Protein AF-A0A2X1BS86-F1 (afdb_monomer_lite)

pLDDT: mean 83.45, std 20.69, range [30.39, 98.31]

Secondary structure (DSSP, 8-state):
-----------------HHHHHHHHHHHHHHHHHHHHHHHHHHH--EEEEHHHHHGGGSS-SEEEE-TTS-EEEEEEEE-SS-TTS-----HHHHHHHHHTTTTEEEEEEEEEETTTTEEEEEEEES-HHHHS-----------

Sequence (144 aa):
MPNKLRETRNFYATKVDYTENSKRNSELGLKGELLVIKHLQNVLGYDTIHTSLIEGDGAGYDIEATKEDGTSIFIEVKTTKGDINTPFMITANELAFSSVYASNYELYRVYEYDHEFNSGKFFRIKGDLGASLNLKPTVYSAKL

Organism: NCBI:txid2115968

Structure (mmCIF, N/CA/C/O backbone):
data_AF-A0A2X1BS86-F1
#
_entry.id   AF-A0A2X1BS86-F1
#
loop_
_atom_site.group_PDB
_atom_site.id
_atom_site.type_symbol
_atom_site.label_atom_id
_atom_site.label_alt_id
_atom_site.label_comp_id
_atom_site.label_asym_id
_atom_site.label_entity_id
_atom_site.label_seq_id
_atom_site.pdbx_PDB_ins_code
_atom_site.Cartn_x
_atom_site.Cartn_y
_atom_site.Cartn_z
_atom_site.occupancy
_atom_site.B_iso_or_equiv
_atom_site.auth_seq_id
_atom_site.auth_comp_id
_atom_site.auth_asym_id
_atom_site.auth_atom_id
_atom_site.pdbx_PDB_model_num
ATOM 1 N N . MET A 1 1 ? -23.296 -30.199 -35.257 1.00 44.12 1 MET A N 1
ATOM 2 C CA . MET A 1 1 ? -22.607 -30.148 -33.949 1.00 44.12 1 MET A CA 1
ATOM 3 C C . MET A 1 1 ? -21.349 -29.304 -34.115 1.00 44.12 1 MET A C 1
ATOM 5 O O . MET A 1 1 ? -20.487 -29.747 -34.866 1.00 44.12 1 MET A O 1
ATOM 9 N N . PRO A 1 2 ? -21.228 -28.089 -33.551 1.00 40.44 2 PRO A N 1
ATOM 10 C CA . PRO A 1 2 ? -19.999 -27.327 -33.707 1.00 40.44 2 PRO A CA 1
ATOM 11 C C . PRO A 1 2 ? -18.935 -27.801 -32.709 1.00 40.44 2 PRO A C 1
ATOM 13 O O . PRO A 1 2 ? -19.201 -28.084 -31.542 1.00 40.44 2 PRO A O 1
ATOM 16 N N . ASN A 1 3 ? -17.733 -27.923 -33.253 1.00 39.44 3 ASN A N 1
ATOM 17 C CA . ASN A 1 3 ? -16.504 -28.430 -32.669 1.00 39.44 3 ASN A CA 1
ATOM 18 C C . ASN A 1 3 ? -15.972 -27.454 -31.601 1.00 39.44 3 ASN A C 1
ATOM 20 O O . ASN A 1 3 ? -15.721 -26.286 -31.900 1.00 39.44 3 ASN A O 1
ATOM 24 N N . LYS A 1 4 ? -15.815 -27.910 -30.353 1.00 45.47 4 LYS A N 1
ATOM 25 C CA . LYS A 1 4 ? -15.285 -27.099 -29.247 1.00 45.47 4 LYS A CA 1
ATOM 26 C C . LYS A 1 4 ? -13.757 -27.112 -29.347 1.00 45.47 4 LYS A C 1
ATOM 28 O O . LYS A 1 4 ? -13.118 -28.067 -28.908 1.00 45.47 4 LYS A O 1
ATOM 33 N N . LEU A 1 5 ? -13.189 -26.088 -29.986 1.00 42.31 5 LEU A N 1
ATOM 34 C CA . LEU A 1 5 ? -11.743 -25.873 -30.064 1.00 42.31 5 LEU A CA 1
ATOM 35 C C . LEU A 1 5 ? -11.167 -25.894 -28.640 1.00 42.31 5 LEU A C 1
ATOM 37 O O . LEU A 1 5 ? -11.535 -25.080 -27.795 1.00 42.31 5 LEU A O 1
ATOM 41 N N . ARG A 1 6 ? -10.308 -26.876 -28.353 1.00 48.25 6 ARG A N 1
ATOM 42 C CA . ARG A 1 6 ? -9.542 -26.926 -27.108 1.00 48.25 6 ARG A CA 1
ATOM 43 C C . ARG A 1 6 ? -8.457 -25.861 -27.211 1.00 48.25 6 ARG A C 1
ATOM 45 O O . ARG A 1 6 ? -7.517 -26.036 -27.979 1.00 48.25 6 ARG A O 1
ATOM 52 N N . GLU A 1 7 ? -8.593 -24.774 -26.460 1.00 46.72 7 GLU A N 1
ATOM 53 C CA . GLU A 1 7 ? -7.503 -23.816 -26.278 1.00 46.72 7 GLU A CA 1
ATOM 54 C C . GLU A 1 7 ? -6.316 -24.533 -25.625 1.00 46.72 7 GLU A C 1
ATOM 56 O O . GLU A 1 7 ? -6.334 -24.894 -24.446 1.00 46.72 7 GLU A O 1
ATOM 61 N N . THR A 1 8 ? -5.278 -24.786 -26.414 1.00 44.28 8 THR A N 1
ATOM 62 C CA . THR A 1 8 ? -3.987 -25.267 -25.934 1.00 44.28 8 THR A CA 1
ATOM 63 C C . THR A 1 8 ? -3.313 -24.135 -25.169 1.00 44.28 8 THR A C 1
ATOM 65 O O . THR A 1 8 ? -2.779 -23.201 -25.765 1.00 44.28 8 THR A O 1
ATOM 68 N N . ARG A 1 9 ? -3.349 -24.196 -23.833 1.00 45.84 9 ARG A N 1
ATOM 69 C CA . ARG A 1 9 ? -2.529 -23.326 -22.984 1.00 45.84 9 ARG A CA 1
ATOM 70 C C . ARG A 1 9 ? -1.063 -23.700 -23.201 1.00 45.84 9 ARG A C 1
ATOM 72 O O . ARG A 1 9 ? -0.638 -24.778 -22.798 1.00 45.84 9 ARG A O 1
ATOM 79 N N . ASN A 1 10 ? -0.304 -22.826 -23.854 1.00 40.59 10 ASN A N 1
ATOM 80 C CA . ASN A 1 10 ? 1.144 -22.972 -23.954 1.00 40.59 10 ASN A CA 1
ATOM 81 C C . ASN A 1 10 ? 1.770 -22.650 -22.593 1.00 40.59 10 ASN A C 1
ATOM 83 O O . ASN A 1 10 ? 1.704 -21.516 -22.118 1.00 40.59 10 ASN A O 1
ATOM 87 N N . PHE A 1 11 ? 2.363 -23.659 -21.960 1.00 40.75 11 PHE A N 1
ATOM 88 C CA . PHE A 1 11 ? 3.062 -23.528 -20.686 1.00 40.75 11 PHE A CA 1
ATOM 89 C C . PHE A 1 11 ? 4.496 -23.042 -20.941 1.00 40.75 11 PHE A C 1
ATOM 91 O O . PHE A 1 11 ? 5.410 -23.844 -21.110 1.00 40.75 11 PHE A O 1
ATOM 98 N N . TYR A 1 12 ? 4.700 -21.725 -21.003 1.00 36.41 12 TYR A N 1
ATOM 99 C CA . TYR A 1 12 ? 6.046 -21.149 -20.995 1.00 36.41 12 TYR A CA 1
ATOM 100 C C . TYR A 1 12 ? 6.559 -21.089 -19.554 1.00 36.41 12 TYR A C 1
ATOM 102 O O . TYR A 1 12 ? 5.969 -20.425 -18.703 1.00 36.41 12 TYR A O 1
ATOM 110 N N . ALA A 1 13 ? 7.656 -21.792 -19.272 1.00 30.92 13 ALA A N 1
ATOM 111 C CA . ALA A 1 13 ? 8.340 -21.705 -17.990 1.00 30.92 13 ALA A CA 1
ATOM 112 C C . ALA A 1 13 ? 9.134 -20.391 -17.925 1.00 30.92 13 ALA A C 1
ATOM 114 O O . ALA A 1 13 ? 10.269 -20.314 -18.393 1.00 30.92 13 ALA A O 1
ATOM 115 N N . THR A 1 14 ? 8.544 -19.343 -17.352 1.00 37.28 14 THR A N 1
ATOM 116 C CA . THR A 1 14 ? 9.289 -18.131 -16.995 1.00 37.28 14 THR A CA 1
ATOM 117 C C . THR A 1 14 ? 10.011 -18.399 -15.679 1.00 37.28 14 THR A C 1
ATOM 119 O O . THR A 1 14 ? 9.397 -18.403 -14.614 1.00 37.28 14 THR A O 1
ATOM 122 N N . LYS A 1 15 ? 11.320 -18.657 -15.743 1.00 32.78 15 LYS A N 1
ATOM 123 C CA . LYS A 1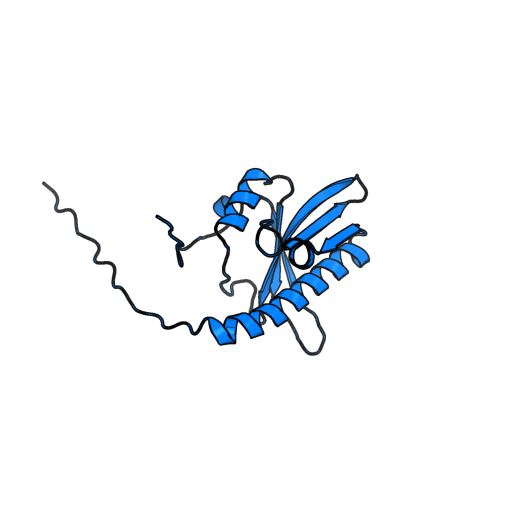 15 ? 12.169 -18.770 -14.553 1.00 32.78 15 LYS A CA 1
ATOM 124 C C . LYS A 1 15 ? 12.383 -17.367 -13.975 1.00 32.78 15 LYS A C 1
ATOM 126 O O . LYS A 1 15 ? 13.335 -16.682 -14.327 1.00 32.78 15 LYS A O 1
ATOM 131 N N . VAL A 1 16 ? 11.449 -16.912 -13.145 1.00 42.84 16 VAL A N 1
ATOM 132 C CA . VAL A 1 16 ? 11.630 -15.712 -12.321 1.00 42.84 16 VAL A CA 1
ATOM 133 C C . VAL A 1 16 ? 12.429 -16.146 -11.093 1.00 42.84 16 VAL A C 1
ATOM 135 O O . VAL A 1 16 ? 11.948 -16.957 -10.308 1.00 42.84 16 VAL A O 1
ATOM 138 N N . ASP A 1 17 ? 13.665 -15.668 -10.943 1.00 38.22 17 ASP A N 1
ATOM 139 C CA . ASP A 1 17 ? 14.467 -15.913 -9.736 1.00 38.22 17 ASP A CA 1
ATOM 140 C C . ASP A 1 17 ? 13.872 -15.110 -8.566 1.00 38.22 17 ASP A C 1
ATOM 142 O O . ASP A 1 17 ? 14.151 -13.927 -8.374 1.00 38.22 17 ASP A O 1
ATOM 146 N N . TYR A 1 18 ? 12.971 -15.745 -7.812 1.00 44.25 18 TYR A N 1
ATOM 147 C CA . TYR A 1 18 ? 12.212 -15.127 -6.720 1.00 44.25 18 TYR A CA 1
ATOM 148 C C . TYR A 1 18 ? 13.077 -14.743 -5.507 1.00 44.25 18 TYR A C 1
ATOM 150 O O . TYR A 1 18 ? 12.673 -13.881 -4.736 1.00 44.25 18 TYR A O 1
ATOM 158 N N . THR A 1 19 ? 14.253 -15.343 -5.309 1.00 36.19 19 THR A N 1
ATOM 159 C CA . THR A 1 19 ? 15.001 -15.268 -4.038 1.00 36.19 19 THR A CA 1
ATOM 160 C C . THR A 1 19 ? 15.830 -13.991 -3.864 1.00 36.19 19 THR A C 1
ATOM 162 O O . THR A 1 19 ? 15.744 -13.354 -2.814 1.00 36.19 19 THR A O 1
ATOM 165 N N . GLU A 1 20 ? 16.597 -13.562 -4.872 1.00 30.39 20 GLU A N 1
ATOM 166 C CA . GLU A 1 20 ? 17.313 -12.272 -4.824 1.00 30.39 20 GLU A CA 1
ATOM 167 C C . GLU A 1 20 ? 16.377 -11.085 -5.084 1.00 30.39 20 GLU A C 1
ATOM 169 O O . GLU A 1 20 ? 16.507 -10.036 -4.442 1.00 30.39 20 GLU A O 1
ATOM 174 N N . ASN A 1 21 ? 15.377 -11.275 -5.955 1.00 45.06 21 ASN A N 1
ATOM 175 C CA . ASN A 1 21 ? 14.317 -10.293 -6.159 1.00 45.06 21 ASN A CA 1
ATOM 176 C C . ASN A 1 21 ? 13.495 -10.087 -4.887 1.00 45.06 21 ASN A C 1
ATOM 178 O O . ASN A 1 21 ? 13.175 -8.950 -4.586 1.00 45.06 21 ASN A O 1
ATOM 182 N N . SER A 1 22 ? 13.206 -11.124 -4.097 1.00 50.53 22 SER A N 1
ATOM 183 C CA . SER A 1 22 ? 12.462 -10.979 -2.838 1.00 50.53 22 SER A CA 1
ATOM 184 C C . SER A 1 22 ? 13.166 -10.043 -1.848 1.00 50.53 22 SER A C 1
ATOM 186 O O . SER A 1 22 ? 12.513 -9.149 -1.323 1.00 50.53 22 SER A O 1
ATOM 188 N N . LYS A 1 23 ? 14.491 -10.157 -1.660 1.00 45.62 23 LYS A N 1
ATOM 189 C CA . LYS A 1 23 ? 15.244 -9.292 -0.727 1.00 45.62 23 LYS A CA 1
ATOM 190 C C . LYS A 1 23 ? 15.395 -7.843 -1.204 1.00 45.62 23 LYS A C 1
ATOM 192 O O . LYS A 1 23 ? 15.331 -6.913 -0.406 1.00 45.62 23 LYS A O 1
ATOM 197 N N . ARG A 1 24 ? 15.621 -7.616 -2.504 1.00 47.22 24 ARG A N 1
ATOM 198 C CA . ARG A 1 24 ? 15.662 -6.244 -3.053 1.00 47.22 24 ARG A CA 1
ATOM 199 C C . ARG A 1 24 ? 14.268 -5.619 -3.117 1.00 47.22 24 ARG A C 1
ATOM 201 O O . ARG A 1 24 ? 14.127 -4.424 -2.869 1.00 47.22 24 ARG A O 1
ATOM 208 N N . ASN A 1 25 ? 13.248 -6.426 -3.401 1.00 60.22 25 ASN A N 1
ATOM 209 C CA . ASN A 1 25 ? 11.856 -5.994 -3.372 1.00 60.22 25 ASN A CA 1
ATOM 210 C C . ASN A 1 25 ? 11.385 -5.718 -1.942 1.00 60.22 25 ASN A C 1
ATOM 212 O O . ASN A 1 25 ? 10.582 -4.810 -1.774 1.00 60.22 25 ASN A O 1
ATOM 216 N N . SER A 1 26 ? 11.919 -6.400 -0.921 1.00 74.88 26 SER A N 1
ATOM 217 C CA . SER A 1 26 ? 11.582 -6.098 0.474 1.00 74.88 26 SER A CA 1
ATOM 218 C C . SER A 1 26 ? 12.156 -4.758 0.940 1.00 74.88 26 SER A C 1
ATOM 220 O O . SER A 1 26 ? 11.465 -4.020 1.629 1.00 74.88 26 SER A O 1
ATOM 222 N N . GLU A 1 27 ? 13.380 -4.381 0.540 1.00 89.00 27 GLU A N 1
ATOM 223 C CA . GLU A 1 27 ? 13.924 -3.055 0.893 1.00 89.00 27 GLU A CA 1
ATOM 224 C C . GLU A 1 27 ? 13.163 -1.918 0.191 1.00 89.00 27 GLU A C 1
ATOM 226 O O . GLU A 1 27 ? 12.845 -0.902 0.810 1.00 89.00 27 GLU A O 1
ATOM 231 N N . LEU A 1 28 ? 12.859 -2.080 -1.103 1.00 91.81 28 LEU A N 1
ATOM 232 C CA . LEU A 1 28 ? 12.064 -1.105 -1.854 1.00 91.81 28 LEU A CA 1
ATOM 233 C C . LEU A 1 28 ? 10.629 -1.006 -1.314 1.00 91.81 28 LEU A C 1
ATOM 235 O O . LEU A 1 28 ? 10.102 0.101 -1.209 1.00 91.81 28 LEU A O 1
ATOM 239 N N . GLY A 1 29 ? 10.017 -2.143 -0.969 1.00 92.00 29 GLY A N 1
ATOM 240 C CA . GLY A 1 29 ? 8.702 -2.220 -0.330 1.00 92.00 29 GLY A CA 1
ATOM 241 C C . GLY A 1 29 ? 8.677 -1.421 0.966 1.00 92.00 29 GLY A C 1
ATOM 242 O O . GLY A 1 29 ? 7.973 -0.415 1.035 1.00 92.00 29 GLY A O 1
ATOM 243 N N . LEU A 1 30 ? 9.587 -1.745 1.891 1.00 92.19 30 LEU A N 1
ATOM 244 C CA . LEU A 1 30 ? 9.712 -1.069 3.181 1.00 92.19 30 LEU A CA 1
ATOM 245 C C . LEU A 1 30 ? 9.914 0.445 3.035 1.00 92.19 30 LEU A C 1
ATOM 247 O O . LEU A 1 30 ? 9.306 1.241 3.748 1.00 92.19 30 LEU A O 1
ATOM 251 N N . LYS A 1 31 ? 10.762 0.876 2.096 1.00 95.25 31 LYS A N 1
ATOM 252 C CA . LYS A 1 31 ? 10.964 2.305 1.816 1.00 95.25 31 LYS A CA 1
ATOM 253 C C . LYS A 1 31 ? 9.692 2.987 1.322 1.00 95.25 31 LYS A C 1
ATOM 255 O O . LYS A 1 31 ? 9.418 4.122 1.707 1.00 95.25 31 LYS A O 1
ATOM 260 N N . GLY A 1 32 ? 8.917 2.298 0.493 1.00 96.50 32 GLY A N 1
ATOM 261 C CA . GLY A 1 32 ? 7.604 2.755 0.063 1.00 96.50 32 GLY A CA 1
ATOM 262 C C . GLY A 1 32 ? 6.608 2.866 1.211 1.00 96.50 32 GLY A C 1
ATOM 263 O O . GLY A 1 32 ? 5.957 3.899 1.336 1.00 96.50 32 GLY A O 1
ATOM 264 N N . GLU A 1 33 ? 6.531 1.851 2.074 1.00 95.62 33 GLU A N 1
ATOM 265 C CA . GLU A 1 33 ? 5.675 1.846 3.269 1.00 95.62 33 GLU A CA 1
ATOM 266 C C . GLU A 1 33 ? 5.999 3.039 4.177 1.00 95.62 33 GLU A C 1
ATOM 268 O O . GLU A 1 33 ? 5.118 3.830 4.510 1.00 95.62 33 GLU A O 1
ATOM 273 N N . LEU A 1 34 ? 7.282 3.259 4.480 1.00 96.31 34 LEU A N 1
ATOM 274 C CA . LEU A 1 34 ? 7.737 4.407 5.271 1.00 96.31 34 LEU A CA 1
ATOM 275 C C . LEU A 1 34 ? 7.410 5.752 4.608 1.00 96.31 34 LEU A C 1
ATOM 277 O O . LEU A 1 34 ? 7.071 6.720 5.294 1.00 96.31 34 LEU A O 1
ATOM 281 N N . LEU A 1 35 ? 7.498 5.834 3.277 1.00 97.62 35 LEU A N 1
ATOM 282 C CA . LEU A 1 35 ? 7.142 7.043 2.536 1.00 97.62 35 LEU A CA 1
ATOM 283 C C . LEU A 1 35 ? 5.633 7.326 2.623 1.00 97.62 35 LEU A C 1
ATOM 285 O O . LEU A 1 35 ? 5.239 8.480 2.810 1.00 97.62 35 LEU A O 1
ATOM 289 N N . VAL A 1 36 ? 4.796 6.287 2.541 1.00 98.00 36 VAL A N 1
ATOM 290 C CA . VAL A 1 36 ? 3.343 6.389 2.738 1.00 98.00 36 VAL A CA 1
ATOM 291 C C . VAL A 1 36 ? 3.024 6.806 4.172 1.00 98.00 36 VAL A C 1
ATOM 293 O O . VAL A 1 36 ? 2.286 7.770 4.348 1.00 98.00 36 VAL A O 1
ATOM 296 N N . ILE A 1 37 ? 3.626 6.180 5.187 1.00 97.31 37 ILE A N 1
ATOM 297 C CA . ILE A 1 37 ? 3.453 6.557 6.603 1.00 97.31 37 ILE A CA 1
ATOM 298 C C . ILE A 1 37 ? 3.773 8.037 6.813 1.00 97.31 37 ILE A C 1
ATOM 300 O O . ILE A 1 37 ? 2.958 8.780 7.357 1.00 97.31 37 ILE A O 1
ATOM 304 N N . LYS A 1 38 ? 4.925 8.500 6.311 1.00 97.31 38 LYS A N 1
ATOM 305 C CA . LYS A 1 38 ? 5.330 9.906 6.423 1.00 97.31 38 LYS A CA 1
ATOM 306 C C . LYS A 1 38 ? 4.311 10.847 5.776 1.00 97.31 38 LYS A C 1
ATOM 308 O O . LYS A 1 38 ? 4.064 11.930 6.303 1.00 97.31 38 LYS A O 1
ATOM 313 N N . HIS A 1 39 ? 3.737 10.455 4.638 1.00 97.12 39 HIS A N 1
ATOM 314 C CA . HIS A 1 39 ? 2.674 11.210 3.973 1.00 97.12 39 HIS A CA 1
ATOM 315 C C . HIS A 1 39 ? 1.389 11.241 4.813 1.00 97.12 39 HIS A C 1
ATOM 317 O O . HIS A 1 39 ? 0.823 12.312 5.019 1.00 97.12 39 HIS A O 1
ATOM 323 N N . LEU A 1 40 ? 0.943 10.094 5.333 1.00 97.50 40 LEU A N 1
ATOM 324 C CA . LEU A 1 40 ? -0.254 9.989 6.175 1.00 97.50 40 LEU A CA 1
ATOM 325 C C . LEU A 1 40 ? -0.131 10.853 7.438 1.00 97.50 40 LEU A C 1
A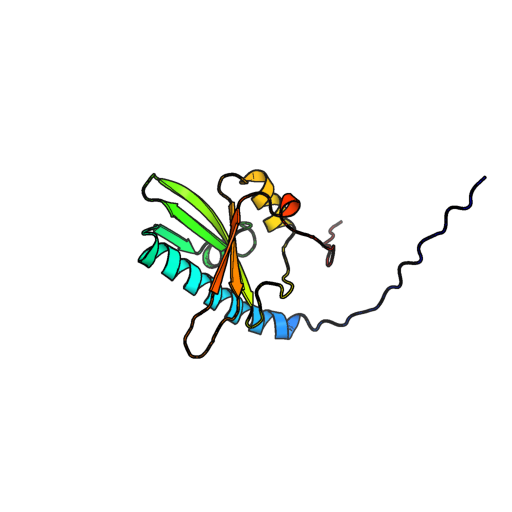TOM 327 O O . LEU A 1 40 ? -1.023 11.649 7.716 1.00 97.50 40 LEU A O 1
ATOM 331 N N . GLN A 1 41 ? 0.998 10.771 8.139 1.00 97.12 41 GLN A N 1
ATOM 332 C CA . GLN A 1 41 ? 1.233 11.516 9.377 1.00 97.12 41 GLN A CA 1
ATOM 333 C C . GLN A 1 41 ? 1.415 13.017 9.127 1.00 97.12 41 GLN A C 1
ATOM 335 O O . GLN A 1 41 ? 0.722 13.839 9.715 1.00 97.12 41 GLN A O 1
ATOM 340 N N . ASN A 1 42 ? 2.327 13.400 8.227 1.00 96.62 42 ASN A N 1
ATOM 341 C CA . ASN A 1 42 ? 2.738 14.805 8.114 1.00 96.62 42 ASN A CA 1
ATOM 342 C C . ASN A 1 42 ? 1.840 15.642 7.202 1.00 96.62 42 ASN A C 1
ATOM 344 O O . ASN A 1 42 ? 1.822 16.863 7.332 1.00 96.62 42 ASN A O 1
ATOM 348 N N . VAL A 1 43 ? 1.161 15.014 6.236 1.00 94.81 43 VAL A N 1
ATOM 349 C CA . VAL A 1 43 ? 0.315 15.726 5.265 1.00 94.81 43 VAL A CA 1
ATOM 350 C C . VAL A 1 43 ? -1.161 15.559 5.595 1.00 94.81 43 VAL A C 1
ATOM 352 O O . VAL A 1 43 ? -1.916 16.514 5.437 1.00 94.81 43 VAL A O 1
ATOM 355 N N . LEU A 1 44 ? -1.585 14.363 6.021 1.00 95.31 44 LEU A N 1
ATOM 356 C CA . LEU A 1 44 ? -2.993 14.099 6.337 1.00 95.31 44 LEU A CA 1
ATOM 357 C C . LEU A 1 44 ? -3.315 14.171 7.834 1.00 95.31 44 LEU A C 1
ATOM 359 O O . LEU A 1 44 ? -4.494 14.224 8.165 1.00 95.31 44 LEU A O 1
ATOM 363 N N . GLY A 1 45 ? -2.309 14.185 8.714 1.00 96.44 45 GLY A N 1
ATOM 364 C CA . GLY A 1 45 ? -2.517 14.234 10.163 1.00 96.44 45 GLY A CA 1
ATOM 365 C C . GLY A 1 45 ? -3.055 12.930 10.756 1.00 96.44 45 GLY A C 1
ATOM 366 O O . GLY A 1 45 ? -3.711 12.966 11.789 1.00 96.44 45 GLY A O 1
ATOM 367 N N . TYR A 1 46 ? -2.849 11.790 10.091 1.00 97.19 46 TYR A N 1
ATOM 368 C CA . TYR A 1 46 ? -3.367 10.503 10.564 1.00 97.19 46 TYR A CA 1
ATOM 369 C C . TYR A 1 46 ? -2.374 9.832 11.508 1.00 97.19 46 TYR A C 1
ATOM 371 O O . TYR A 1 46 ? -1.169 9.823 11.242 1.00 97.19 46 TYR A O 1
ATOM 379 N N . ASP A 1 47 ? -2.892 9.191 12.552 1.00 96.31 47 ASP A N 1
ATOM 380 C CA . ASP A 1 47 ? -2.113 8.248 13.350 1.00 96.31 47 ASP A CA 1
ATOM 381 C C . ASP A 1 47 ? -1.937 6.950 12.559 1.00 96.31 47 ASP A C 1
ATOM 383 O O . ASP A 1 47 ? -2.834 6.547 11.821 1.00 96.31 47 ASP A O 1
ATOM 387 N N . THR A 1 48 ? -0.785 6.287 12.672 1.00 96.06 48 THR A N 1
ATOM 388 C CA . THR A 1 48 ? -0.492 5.090 11.865 1.00 96.06 48 THR A CA 1
ATOM 389 C C . THR A 1 48 ? 0.192 3.997 12.672 1.00 96.06 48 THR A C 1
ATOM 391 O O . THR A 1 48 ? 1.105 4.283 13.450 1.00 96.06 48 THR A O 1
ATOM 394 N N . ILE A 1 49 ? -0.148 2.745 12.383 1.00 93.00 49 ILE A N 1
ATOM 395 C CA . ILE A 1 49 ? 0.516 1.541 12.877 1.00 93.00 49 ILE A CA 1
ATOM 396 C C . ILE A 1 49 ? 1.102 0.796 11.677 1.00 93.00 49 ILE A C 1
ATOM 398 O O . ILE A 1 49 ? 0.413 0.531 10.695 1.00 93.00 49 ILE A O 1
ATOM 402 N N . HIS A 1 50 ? 2.390 0.459 11.755 1.00 90.56 50 HIS A N 1
ATOM 403 C CA . HIS A 1 50 ? 3.078 -0.307 10.717 1.00 90.56 50 HIS A CA 1
ATOM 404 C C . HIS A 1 50 ? 2.860 -1.808 10.945 1.00 90.56 50 HIS A C 1
ATOM 406 O O . HIS A 1 50 ? 3.684 -2.488 11.556 1.00 90.56 50 HIS A O 1
ATOM 412 N N . THR A 1 51 ? 1.708 -2.306 10.504 1.00 82.56 51 THR A N 1
ATOM 413 C CA . THR A 1 51 ? 1.209 -3.658 10.787 1.00 82.56 51 THR A CA 1
ATOM 414 C C . THR A 1 51 ? 2.096 -4.762 10.220 1.00 82.56 51 THR A C 1
ATOM 416 O O . THR A 1 51 ? 2.337 -5.745 10.925 1.00 82.56 51 THR A O 1
ATOM 419 N N . SER A 1 52 ? 2.666 -4.591 9.021 1.00 72.31 52 SER A N 1
ATOM 420 C CA . SER A 1 52 ? 3.564 -5.593 8.413 1.00 72.31 52 SER A CA 1
ATOM 421 C C . SER A 1 52 ? 4.783 -5.920 9.292 1.00 72.31 52 SER A C 1
ATOM 423 O O . SER A 1 52 ? 5.257 -7.056 9.302 1.00 72.31 52 SER A O 1
ATOM 425 N N . LEU A 1 53 ? 5.257 -4.971 10.109 1.00 65.56 53 LEU A N 1
ATOM 426 C CA . LEU A 1 53 ? 6.364 -5.190 11.049 1.00 65.56 53 LEU A CA 1
ATOM 427 C C . LEU A 1 53 ? 5.952 -5.895 12.351 1.00 65.56 53 LEU A C 1
ATOM 429 O O . LEU A 1 53 ? 6.817 -6.429 13.046 1.00 65.56 53 LEU A O 1
ATOM 433 N N . ILE A 1 54 ? 4.666 -5.870 12.704 1.00 57.38 54 ILE A N 1
ATOM 434 C CA . ILE A 1 54 ? 4.147 -6.374 13.985 1.00 57.38 54 ILE A CA 1
ATOM 435 C C . ILE A 1 54 ? 3.536 -7.766 13.810 1.00 57.38 54 ILE A C 1
ATOM 437 O O . ILE A 1 54 ? 3.835 -8.673 14.585 1.00 57.38 54 ILE A O 1
ATOM 441 N N . GLU A 1 55 ? 2.698 -7.935 12.789 1.00 61.50 55 GLU A N 1
ATOM 442 C CA . GLU A 1 55 ? 1.911 -9.152 12.558 1.00 61.50 55 GLU A CA 1
ATOM 443 C C . GLU A 1 55 ? 2.428 -9.984 11.371 1.00 61.50 55 GLU A C 1
ATOM 445 O O . GLU A 1 55 ? 2.041 -11.144 11.204 1.00 61.50 55 GLU A O 1
ATOM 450 N N . GLY A 1 56 ? 3.342 -9.421 10.569 1.00 60.56 56 GLY A N 1
ATOM 451 C CA . GLY A 1 56 ? 3.818 -10.011 9.318 1.00 60.56 56 GLY A CA 1
ATOM 452 C C . GLY A 1 56 ? 2.759 -9.991 8.209 1.00 60.56 56 GLY A C 1
ATOM 453 O O . GLY A 1 56 ? 1.706 -9.370 8.334 1.00 60.56 56 GLY A O 1
ATOM 454 N N . ASP A 1 57 ? 3.005 -10.740 7.131 1.00 61.34 57 ASP A N 1
ATOM 455 C CA . ASP A 1 57 ? 2.157 -10.784 5.921 1.00 61.34 57 ASP A CA 1
ATOM 456 C C . ASP A 1 57 ? 0.735 -11.369 6.151 1.00 61.34 57 ASP A C 1
ATOM 458 O O . ASP A 1 57 ? -0.072 -11.501 5.225 1.00 61.34 57 ASP A O 1
ATOM 462 N N . GLY A 1 58 ? 0.418 -11.782 7.384 1.00 67.75 58 GLY A N 1
ATOM 463 C CA . GLY A 1 58 ? -0.841 -12.436 7.748 1.00 67.75 58 GLY A CA 1
ATOM 464 C C . GLY A 1 58 ? -2.037 -11.491 7.884 1.00 67.75 58 GLY A C 1
ATOM 465 O O . GLY A 1 58 ? -3.171 -11.951 7.746 1.00 67.75 58 GLY A O 1
ATOM 466 N N . ALA A 1 59 ? -1.808 -10.193 8.103 1.00 80.06 59 ALA A N 1
ATOM 467 C CA . ALA A 1 59 ? -2.878 -9.219 8.340 1.00 80.06 59 ALA A CA 1
ATOM 468 C C . ALA A 1 59 ? -3.693 -8.883 7.076 1.00 80.06 59 ALA A C 1
ATOM 470 O O . ALA A 1 59 ? -4.886 -8.607 7.163 1.00 80.06 59 ALA A O 1
ATOM 471 N N . GLY A 1 60 ? -3.074 -8.959 5.891 1.00 88.19 60 GLY A N 1
ATOM 472 C CA . GLY A 1 60 ? -3.711 -8.619 4.608 1.00 88.19 60 GLY A CA 1
ATOM 473 C C . GLY A 1 60 ? -3.618 -7.136 4.223 1.00 88.19 60 GLY A C 1
ATOM 474 O O . GLY A 1 60 ? -4.300 -6.714 3.285 1.00 88.19 60 GLY A O 1
ATOM 475 N N . TYR A 1 61 ? -2.808 -6.365 4.950 1.00 93.00 61 TYR A N 1
ATOM 476 C CA . TYR A 1 61 ? -2.448 -4.971 4.687 1.00 93.00 61 TYR A CA 1
ATOM 477 C C . TYR A 1 61 ? -1.123 -4.624 5.396 1.00 93.00 61 TYR A C 1
ATOM 479 O O . TYR A 1 61 ? -0.739 -5.297 6.356 1.00 93.00 61 TYR A O 1
ATOM 487 N N . ASP A 1 62 ? -0.459 -3.547 4.971 1.00 93.56 62 ASP A N 1
ATOM 488 C CA . ASP A 1 62 ? 0.834 -3.114 5.518 1.00 93.56 62 ASP A CA 1
ATOM 489 C C . ASP A 1 62 ? 0.700 -2.096 6.657 1.00 93.56 62 ASP A C 1
ATOM 491 O O . ASP A 1 62 ? 1.473 -2.118 7.619 1.00 93.56 62 ASP A O 1
ATOM 495 N N . ILE A 1 63 ? -0.257 -1.170 6.538 1.00 95.62 63 ILE A N 1
ATOM 496 C CA . ILE A 1 63 ? -0.413 -0.016 7.433 1.00 95.62 63 ILE A CA 1
ATOM 497 C C . ILE A 1 63 ? -1.875 0.112 7.861 1.00 95.62 63 ILE A C 1
ATOM 499 O O . ILE A 1 63 ? -2.765 0.206 7.018 1.00 95.62 63 ILE A O 1
ATOM 503 N N . GLU A 1 64 ? -2.129 0.197 9.162 1.00 96.50 64 GLU A N 1
ATOM 504 C CA . GLU A 1 64 ? -3.384 0.754 9.672 1.00 96.50 64 GLU A CA 1
ATOM 505 C C . GLU A 1 64 ? -3.198 2.252 9.905 1.00 96.50 64 GLU A C 1
ATOM 507 O O . GLU A 1 64 ? -2.191 2.672 10.476 1.00 96.50 64 GLU A O 1
ATOM 512 N N . ALA A 1 65 ? -4.151 3.070 9.470 1.00 97.62 65 ALA A N 1
ATOM 513 C CA . ALA A 1 65 ? -4.154 4.494 9.766 1.00 97.62 65 ALA A CA 1
ATOM 514 C C . ALA A 1 65 ? -5.500 4.942 10.325 1.00 97.62 65 ALA A C 1
ATOM 516 O O . ALA A 1 65 ? -6.547 4.543 9.823 1.00 97.62 65 ALA A O 1
ATOM 517 N N . THR A 1 66 ? -5.474 5.818 11.318 1.00 97.81 66 THR A N 1
ATOM 518 C CA . THR A 1 66 ? -6.664 6.362 11.967 1.00 97.81 66 THR A CA 1
ATOM 519 C C . THR A 1 66 ? -6.794 7.831 11.606 1.00 97.81 66 THR A C 1
ATOM 521 O O . THR A 1 66 ? -5.884 8.630 11.829 1.00 97.81 66 THR A O 1
ATOM 524 N N . LYS A 1 67 ? -7.933 8.187 11.014 1.00 96.19 67 LYS A N 1
ATOM 525 C CA . LYS A 1 67 ? -8.270 9.576 10.686 1.00 96.19 67 LYS A CA 1
ATOM 526 C C . LYS A 1 67 ? -8.609 10.366 11.949 1.00 96.19 67 LYS A C 1
ATOM 528 O O . LYS A 1 67 ? -8.957 9.788 12.973 1.00 96.19 67 LYS A O 1
ATOM 533 N N . GLU A 1 68 ? -8.628 11.693 11.838 1.00 94.06 68 GLU A N 1
ATOM 534 C CA . GLU A 1 68 ? -9.035 12.588 12.935 1.00 94.06 68 GLU A CA 1
ATOM 535 C C . GLU A 1 68 ? -10.451 12.294 13.473 1.00 94.06 68 GLU A C 1
ATOM 537 O O . GLU A 1 68 ? -10.723 12.513 14.650 1.00 94.06 68 GLU A O 1
ATOM 542 N N . ASP A 1 69 ? -11.351 11.767 12.633 1.00 94.94 69 ASP A N 1
ATOM 543 C CA . ASP A 1 69 ? -12.712 11.371 13.027 1.00 94.94 69 ASP A CA 1
ATOM 544 C C . ASP A 1 69 ? -12.792 9.995 13.721 1.00 94.94 69 ASP A C 1
ATOM 546 O O . ASP A 1 69 ? -13.881 9.544 14.078 1.00 94.94 69 ASP A O 1
ATOM 550 N N . GLY A 1 70 ? -11.652 9.327 13.919 1.00 95.50 70 GLY A N 1
ATOM 551 C CA . GLY A 1 70 ? -11.546 7.999 14.521 1.00 95.50 70 GLY A CA 1
ATOM 552 C C . GLY A 1 70 ? -11.740 6.836 13.544 1.00 95.50 70 GLY A C 1
ATOM 553 O O . GLY A 1 70 ? -11.679 5.682 13.961 1.00 95.50 70 GLY A O 1
ATOM 554 N N . THR A 1 71 ? -11.965 7.094 12.253 1.00 96.25 71 THR A N 1
ATOM 555 C CA . THR A 1 71 ? -12.111 6.029 11.253 1.00 96.25 71 THR A CA 1
ATOM 556 C C . THR A 1 71 ? -10.765 5.372 10.953 1.00 96.25 71 THR A C 1
ATOM 558 O O . THR A 1 71 ? -9.866 6.034 10.426 1.00 96.25 71 THR A O 1
ATOM 561 N N . SER A 1 72 ? -10.654 4.062 11.187 1.00 96.25 72 SER A N 1
ATOM 562 C CA . SER A 1 72 ? -9.524 3.254 10.708 1.00 96.25 72 SER A CA 1
ATOM 563 C C . SER A 1 72 ? -9.624 2.981 9.206 1.00 96.25 72 SER A C 1
ATOM 565 O O . SER A 1 72 ? -10.688 2.626 8.689 1.00 96.25 72 SER A O 1
ATOM 567 N N . ILE A 1 73 ? -8.494 3.098 8.515 1.00 97.38 73 ILE A N 1
ATOM 568 C CA . ILE A 1 73 ? -8.274 2.639 7.145 1.00 97.38 73 ILE A CA 1
ATOM 569 C C . ILE A 1 73 ? -7.112 1.646 7.109 1.00 97.38 73 ILE A C 1
ATOM 571 O O . ILE A 1 73 ? -6.119 1.808 7.815 1.00 97.38 73 ILE A O 1
ATOM 575 N N . PHE A 1 74 ? -7.245 0.629 6.266 1.00 97.25 74 PHE A N 1
ATOM 576 C CA . PHE A 1 74 ? -6.271 -0.441 6.077 1.00 97.25 74 PHE A CA 1
ATOM 577 C C . PHE A 1 74 ? -5.601 -0.252 4.725 1.00 97.25 74 PHE A C 1
ATOM 579 O O . PHE A 1 74 ? -6.284 -0.142 3.706 1.00 97.25 74 PHE A O 1
ATOM 586 N N . ILE A 1 75 ? -4.277 -0.156 4.717 1.00 97.75 75 ILE A N 1
ATOM 587 C CA . ILE A 1 75 ? -3.520 0.276 3.550 1.00 97.75 75 ILE A CA 1
ATOM 588 C C . ILE A 1 75 ? -2.526 -0.796 3.132 1.00 97.75 75 ILE A C 1
ATOM 590 O O . ILE A 1 75 ? -1.653 -1.180 3.904 1.00 97.75 75 ILE A O 1
ATOM 594 N N . GLU A 1 76 ? -2.626 -1.200 1.872 1.00 97.00 76 GLU A N 1
ATOM 595 C CA . GLU A 1 76 ? -1.644 -2.034 1.181 1.00 97.00 76 GLU A CA 1
ATOM 596 C C . GLU A 1 76 ? -0.743 -1.164 0.301 1.00 97.00 76 GLU A C 1
ATOM 598 O O . GLU A 1 76 ? -1.239 -0.342 -0.475 1.00 97.00 76 GLU A O 1
ATOM 603 N N . VAL A 1 77 ? 0.576 -1.339 0.368 1.00 96.31 77 VAL A N 1
ATOM 604 C CA . VAL A 1 77 ? 1.550 -0.507 -0.344 1.00 96.31 77 VAL A CA 1
ATOM 605 C C . VAL A 1 77 ? 2.284 -1.315 -1.405 1.00 96.31 77 VAL A C 1
ATOM 607 O O . VAL A 1 77 ? 2.955 -2.306 -1.143 1.00 96.31 77 VAL A O 1
ATOM 610 N N . LYS A 1 78 ? 2.235 -0.847 -2.655 1.00 95.88 78 LYS A N 1
ATOM 611 C CA . LYS A 1 78 ? 2.968 -1.472 -3.766 1.00 95.88 78 LYS A CA 1
ATOM 612 C C . LYS A 1 78 ? 3.904 -0.462 -4.405 1.00 95.88 78 LYS A C 1
ATOM 614 O O . LYS A 1 78 ? 3.450 0.493 -5.036 1.00 95.88 78 LYS A O 1
ATOM 619 N N . THR A 1 79 ? 5.205 -0.721 -4.317 1.00 96.62 79 THR A N 1
ATOM 620 C CA . THR A 1 79 ? 6.250 0.220 -4.752 1.00 96.62 79 THR A CA 1
ATOM 621 C C . THR A 1 79 ? 6.964 -0.231 -6.021 1.00 96.62 79 THR A C 1
ATOM 623 O O . THR A 1 79 ? 7.266 -1.410 -6.200 1.00 96.62 79 THR A O 1
ATOM 626 N N . THR A 1 80 ? 7.264 0.714 -6.912 1.00 95.81 80 THR A N 1
ATOM 627 C CA . THR A 1 80 ? 8.089 0.498 -8.105 1.00 95.81 80 THR A CA 1
ATOM 628 C C . THR A 1 80 ? 8.966 1.715 -8.411 1.00 95.81 80 THR A C 1
ATOM 630 O O . THR A 1 80 ? 8.591 2.853 -8.137 1.00 95.81 80 THR A O 1
ATOM 633 N N . LYS A 1 81 ? 10.120 1.481 -9.047 1.00 96.62 81 LYS A N 1
ATOM 634 C CA . LYS A 1 81 ? 10.929 2.546 -9.675 1.00 96.62 81 LYS A CA 1
ATOM 635 C C . LYS A 1 81 ? 10.406 2.942 -11.060 1.00 96.62 81 LYS A C 1
ATOM 637 O O . LYS A 1 81 ? 10.769 3.991 -11.574 1.00 96.62 81 LYS A O 1
ATOM 642 N N . GLY A 1 82 ? 9.607 2.073 -11.682 1.00 95.75 82 GLY A N 1
ATOM 643 C CA . GLY A 1 82 ? 8.994 2.316 -12.986 1.00 95.75 82 GLY A CA 1
ATOM 644 C C . GLY A 1 82 ? 7.753 3.201 -12.894 1.00 95.75 82 GLY A C 1
ATOM 645 O O . GLY A 1 82 ? 7.443 3.760 -11.845 1.00 95.75 82 GLY A O 1
ATOM 646 N N . ASP A 1 83 ? 7.013 3.297 -13.991 1.00 97.38 83 ASP A N 1
ATOM 647 C CA . ASP A 1 83 ? 5.764 4.056 -14.032 1.00 97.38 83 ASP A CA 1
ATOM 648 C C . ASP A 1 83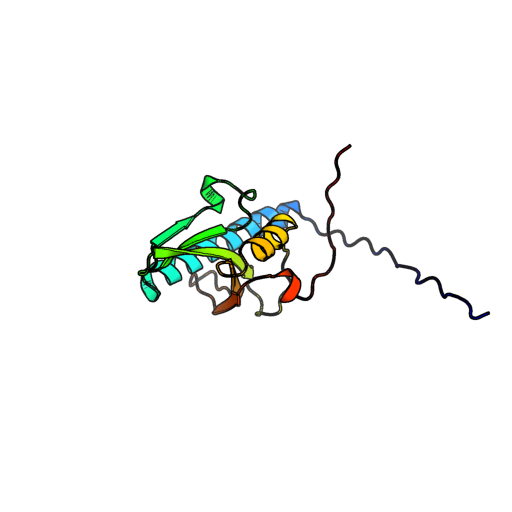 ? 4.615 3.370 -13.263 1.00 97.38 83 ASP A C 1
ATOM 650 O O . ASP A 1 83 ? 4.717 2.230 -12.786 1.00 97.38 83 ASP A O 1
ATOM 654 N N . ILE A 1 84 ? 3.484 4.073 -13.176 1.00 96.25 84 ILE A N 1
ATOM 655 C CA . ILE A 1 84 ? 2.268 3.627 -12.488 1.00 96.25 84 ILE A CA 1
ATOM 656 C C . ILE A 1 84 ? 1.735 2.269 -12.981 1.00 96.25 84 ILE A C 1
ATOM 658 O O . ILE A 1 84 ? 1.226 1.498 -12.166 1.00 96.25 84 ILE A O 1
ATOM 662 N N . ASN A 1 85 ? 1.899 1.946 -14.269 1.00 94.69 85 ASN A N 1
ATOM 663 C CA . ASN A 1 85 ? 1.384 0.735 -14.916 1.00 94.69 85 ASN A CA 1
ATOM 664 C C . ASN A 1 85 ? 2.310 -0.475 -14.759 1.00 94.69 85 ASN A C 1
ATOM 666 O O . ASN A 1 85 ? 1.955 -1.574 -15.195 1.00 94.69 85 ASN A O 1
ATOM 670 N N . THR A 1 86 ? 3.489 -0.302 -14.150 1.00 94.19 86 THR A N 1
ATOM 671 C CA . THR A 1 86 ? 4.396 -1.422 -13.876 1.00 94.19 86 THR A CA 1
ATOM 672 C C . THR A 1 86 ? 3.632 -2.527 -13.122 1.00 94.19 86 THR A C 1
ATOM 674 O O . THR A 1 86 ? 3.028 -2.241 -12.088 1.00 94.19 86 THR A O 1
ATOM 677 N N . PRO A 1 87 ? 3.629 -3.790 -13.580 1.00 93.19 87 PRO A N 1
ATOM 678 C CA . PRO A 1 87 ? 2.920 -4.857 -12.879 1.00 93.19 87 PRO A CA 1
ATOM 679 C C . PRO A 1 87 ? 3.421 -5.052 -11.444 1.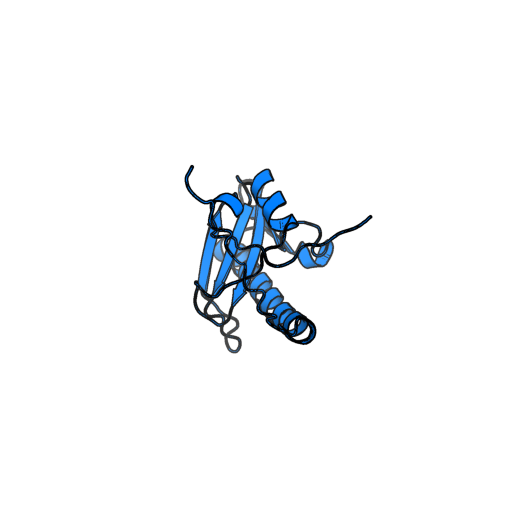00 93.19 87 PRO A C 1
ATOM 681 O O . PRO A 1 87 ? 4.591 -4.818 -11.139 1.00 93.19 87 PRO A O 1
ATOM 684 N N . PHE A 1 88 ? 2.537 -5.506 -10.562 1.00 91.69 88 PHE A N 1
ATOM 685 C CA . PHE A 1 88 ? 2.863 -5.853 -9.183 1.00 91.69 88 PHE A CA 1
ATOM 686 C C . PHE A 1 88 ? 2.084 -7.093 -8.747 1.00 91.69 88 PHE A C 1
ATOM 688 O O . PHE A 1 88 ? 1.104 -7.483 -9.383 1.00 91.69 88 PHE A O 1
ATOM 695 N N . MET A 1 89 ? 2.560 -7.733 -7.683 1.00 89.00 89 MET A N 1
ATOM 696 C CA . MET A 1 89 ? 1.939 -8.926 -7.115 1.00 89.00 89 MET A CA 1
ATOM 697 C C . MET A 1 89 ? 0.948 -8.525 -6.027 1.00 89.00 89 MET A C 1
ATOM 699 O O . MET A 1 89 ? 1.214 -7.589 -5.277 1.00 89.00 89 MET A O 1
ATOM 703 N N . ILE A 1 90 ? -0.157 -9.261 -5.942 1.00 89.25 90 ILE A N 1
ATOM 704 C CA . ILE A 1 90 ? -1.140 -9.166 -4.862 1.00 89.25 90 ILE A CA 1
ATOM 705 C C . ILE A 1 90 ? -1.372 -10.577 -4.343 1.00 89.25 90 ILE A C 1
ATOM 707 O O . ILE A 1 90 ? -1.484 -11.517 -5.141 1.00 89.25 90 ILE A O 1
ATOM 711 N N . THR A 1 91 ? -1.410 -10.738 -3.027 1.00 88.69 91 THR A N 1
ATOM 712 C CA . THR A 1 91 ? -1.657 -12.043 -2.410 1.00 88.69 91 THR A CA 1
ATOM 713 C C . THR A 1 91 ? -3.153 -12.360 -2.344 1.00 88.69 91 THR A C 1
ATOM 715 O O . THR A 1 91 ? -4.018 -11.489 -2.413 1.00 88.69 91 THR A O 1
ATOM 718 N N . ALA A 1 92 ? -3.488 -13.645 -2.193 1.00 88.81 92 ALA A N 1
ATOM 719 C CA . ALA A 1 92 ? -4.876 -14.054 -1.975 1.00 88.81 92 ALA A CA 1
ATOM 720 C C . ALA A 1 92 ? -5.459 -13.467 -0.675 1.00 88.81 92 ALA A C 1
ATOM 722 O O . ALA A 1 92 ? -6.655 -13.191 -0.621 1.00 88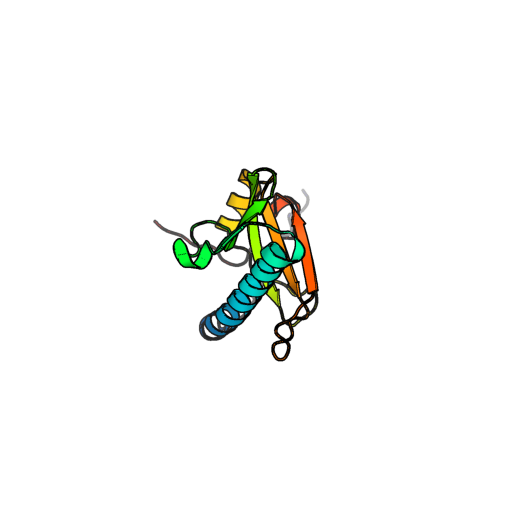.81 92 ALA A O 1
ATOM 723 N N . ASN A 1 93 ? -4.614 -13.270 0.344 1.00 89.44 93 ASN A N 1
ATOM 724 C CA . ASN A 1 93 ? -5.017 -12.692 1.622 1.00 89.44 93 ASN A CA 1
ATOM 725 C C . ASN A 1 93 ? -5.382 -11.208 1.472 1.00 89.44 93 ASN A C 1
ATOM 727 O O . ASN A 1 93 ? -6.467 -10.814 1.881 1.00 89.44 93 ASN A O 1
ATOM 731 N N . GLU A 1 94 ? -4.539 -10.420 0.795 1.00 92.50 94 GLU A N 1
ATOM 732 C CA . GLU A 1 94 ? -4.814 -9.007 0.476 1.00 92.50 94 GLU A CA 1
ATOM 733 C C . GLU A 1 94 ? -6.135 -8.842 -0.291 1.00 92.50 94 GLU A C 1
ATOM 735 O O . GLU A 1 94 ? -6.975 -8.019 0.070 1.00 92.50 94 GLU A O 1
ATOM 740 N N . LEU A 1 95 ? -6.371 -9.667 -1.321 1.00 93.75 95 LEU A N 1
ATOM 741 C CA . LEU A 1 95 ? -7.630 -9.628 -2.073 1.00 93.75 95 LEU A CA 1
ATOM 742 C C . LEU A 1 95 ? -8.836 -9.922 -1.178 1.00 93.75 95 LEU A C 1
ATOM 744 O O . LEU A 1 95 ? -9.808 -9.166 -1.197 1.00 93.75 95 LEU A O 1
ATOM 748 N N . ALA A 1 96 ? -8.770 -10.997 -0.387 1.00 94.38 96 ALA A N 1
ATOM 749 C CA . ALA A 1 96 ? -9.854 -11.383 0.508 1.00 94.38 96 ALA A CA 1
ATOM 750 C C . ALA A 1 96 ? -10.141 -10.292 1.550 1.00 94.38 96 ALA A C 1
ATOM 752 O O . ALA A 1 96 ? -11.298 -9.911 1.731 1.00 94.38 96 ALA A O 1
ATOM 753 N N . PHE A 1 97 ? -9.098 -9.746 2.179 1.00 95.56 97 PHE A N 1
ATOM 754 C CA . PHE A 1 97 ? -9.229 -8.680 3.167 1.00 95.56 97 PHE A CA 1
ATOM 755 C C . PHE A 1 97 ? -9.832 -7.416 2.544 1.00 95.56 97 PHE A C 1
ATOM 757 O O . PHE A 1 97 ? -10.788 -6.861 3.087 1.00 95.56 97 PHE A O 1
ATOM 764 N N . SER A 1 98 ? -9.349 -7.004 1.365 1.00 97.62 98 SER A N 1
ATOM 765 C CA . SER A 1 98 ? -9.871 -5.826 0.660 1.00 97.62 98 SER A CA 1
ATOM 766 C C . SER A 1 98 ? -11.357 -5.938 0.318 1.00 97.62 98 SER A C 1
ATOM 768 O O . SER A 1 98 ? -12.072 -4.940 0.348 1.00 97.62 98 SER A O 1
ATOM 770 N N . SER A 1 99 ? -11.840 -7.150 0.032 1.00 97.12 99 SER A N 1
ATOM 771 C CA . SER A 1 99 ? -13.252 -7.399 -0.260 1.00 97.12 99 SER A CA 1
ATOM 772 C C . SER A 1 99 ? -14.111 -7.311 1.007 1.00 97.12 99 SER A C 1
ATOM 774 O O . SER A 1 99 ? -15.168 -6.682 1.000 1.00 97.12 99 SER A O 1
ATOM 776 N N . VAL A 1 100 ? -13.633 -7.864 2.129 1.00 97.38 100 VAL A N 1
ATOM 777 C CA . VAL A 1 100 ? -14.343 -7.819 3.423 1.00 97.38 100 VAL A CA 1
ATOM 778 C C . VAL A 1 100 ? -14.399 -6.397 3.993 1.00 97.38 100 VAL A C 1
ATOM 780 O O . VAL A 1 100 ? -15.445 -5.975 4.482 1.00 97.38 100 VAL A O 1
ATOM 783 N N . TYR A 1 101 ? -13.303 -5.642 3.901 1.00 96.88 101 TYR A N 1
ATOM 784 C CA . TYR A 1 101 ? -13.166 -4.300 4.479 1.00 96.88 101 TYR A CA 1
ATOM 785 C C . TYR A 1 101 ? -13.211 -3.187 3.424 1.00 96.88 101 TYR A C 1
ATOM 787 O O . TYR A 1 101 ? -12.613 -2.127 3.604 1.00 96.88 101 TYR A O 1
ATOM 795 N N . ALA A 1 102 ? -13.943 -3.394 2.326 1.00 97.50 102 ALA A N 1
ATOM 796 C CA . ALA A 1 102 ? -13.925 -2.518 1.153 1.00 97.50 102 ALA A CA 1
ATOM 797 C C . ALA A 1 102 ? -14.238 -1.032 1.436 1.00 97.50 102 ALA A C 1
ATOM 799 O O . ALA A 1 102 ? -13.781 -0.156 0.710 1.00 97.50 102 ALA A O 1
ATOM 800 N N . SER A 1 103 ? -14.993 -0.698 2.486 1.00 97.25 103 SER A N 1
ATOM 801 C CA . SER A 1 103 ? -15.240 0.711 2.836 1.00 97.25 103 SER A CA 1
ATOM 802 C C . SER A 1 103 ? -13.994 1.431 3.364 1.00 97.25 103 SER A C 1
ATOM 804 O O . SER A 1 103 ? -13.898 2.653 3.250 1.00 97.25 103 SER A O 1
ATOM 806 N N . ASN A 1 104 ? -13.057 0.676 3.942 1.00 97.62 104 ASN A N 1
ATOM 807 C CA . ASN A 1 104 ? -11.919 1.184 4.702 1.00 97.62 104 ASN A CA 1
ATOM 808 C C . ASN A 1 104 ? -10.572 0.721 4.126 1.00 97.62 104 ASN A C 1
ATOM 810 O O . ASN A 1 104 ? -9.535 1.083 4.669 1.00 97.62 104 ASN A O 1
ATOM 814 N N . TYR A 1 105 ? -10.567 -0.069 3.052 1.00 98.19 105 TYR A N 1
ATOM 815 C CA . TYR A 1 105 ? -9.345 -0.575 2.436 1.00 98.19 105 TYR A CA 1
ATOM 816 C C . TYR A 1 105 ? -8.849 0.351 1.322 1.00 98.19 105 TYR A C 1
ATOM 818 O O . TYR A 1 105 ? -9.631 0.778 0.469 1.00 98.19 105 TYR A O 1
ATOM 826 N N . GLU A 1 106 ? -7.551 0.640 1.289 1.00 98.31 106 GLU A N 1
ATOM 827 C CA . GLU A 1 106 ? -6.919 1.405 0.215 1.00 98.31 106 GLU A CA 1
ATOM 828 C C . GLU A 1 106 ? -5.616 0.736 -0.247 1.00 98.31 106 GLU A C 1
ATOM 830 O O . GLU A 1 106 ? -4.783 0.341 0.557 1.00 98.31 106 GLU A O 1
ATOM 835 N N . LEU A 1 107 ? -5.390 0.664 -1.559 1.00 98.06 107 LEU A N 1
ATOM 836 C CA . LEU A 1 107 ? -4.074 0.357 -2.114 1.00 98.06 107 LEU A CA 1
ATOM 837 C C . LEU A 1 107 ? -3.358 1.654 -2.472 1.00 98.06 107 LEU A C 1
ATOM 839 O O . LEU A 1 107 ? -3.860 2.452 -3.267 1.00 98.06 107 LEU A O 1
ATOM 843 N N . TYR A 1 108 ? -2.160 1.831 -1.927 1.00 98.12 108 TYR A N 1
ATOM 844 C CA . TYR A 1 108 ? -1.244 2.913 -2.252 1.00 98.12 108 TYR A CA 1
ATOM 845 C C . TYR A 1 108 ? -0.181 2.420 -3.228 1.00 98.12 108 TYR A C 1
ATOM 847 O O . TYR A 1 108 ? 0.716 1.640 -2.905 1.00 98.12 108 TYR A O 1
ATOM 855 N N . ARG A 1 109 ? -0.261 2.926 -4.456 1.00 97.88 109 ARG A N 1
ATOM 856 C CA . ARG A 1 109 ? 0.741 2.709 -5.491 1.00 97.88 109 ARG A CA 1
ATOM 857 C C . ARG A 1 109 ? 1.804 3.794 -5.396 1.00 97.88 109 ARG A C 1
ATOM 859 O O . ARG A 1 109 ? 1.522 4.949 -5.718 1.00 97.88 109 ARG A O 1
ATOM 866 N N . VAL A 1 110 ? 3.017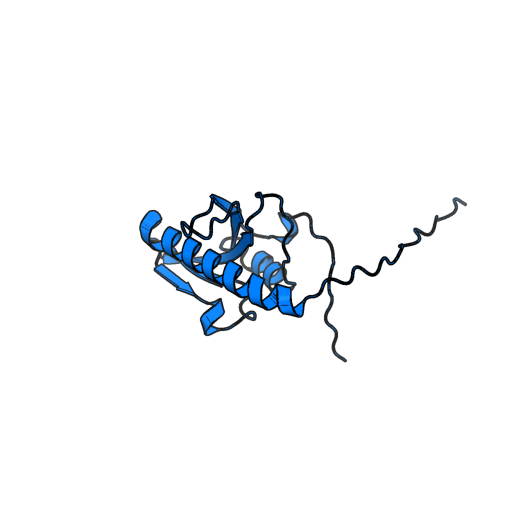 3.413 -5.005 1.00 98.25 110 VAL A N 1
ATOM 867 C CA . VAL A 1 110 ? 4.198 4.283 -5.058 1.00 98.25 110 VAL A CA 1
ATOM 868 C C . VAL A 1 110 ? 4.946 3.986 -6.352 1.00 98.25 110 VAL A C 1
ATOM 870 O O . VAL A 1 110 ? 5.401 2.863 -6.567 1.00 98.25 110 VAL A O 1
ATOM 873 N N . TYR A 1 111 ? 5.038 4.963 -7.245 1.00 98.00 111 TYR A N 1
ATOM 874 C CA . TYR A 1 111 ? 5.666 4.795 -8.557 1.00 98.00 111 TYR A CA 1
ATOM 875 C C . TYR A 1 111 ? 6.641 5.928 -8.854 1.00 98.00 111 TYR A C 1
ATOM 877 O O . TYR A 1 111 ? 6.632 6.956 -8.175 1.00 98.00 111 TYR A O 1
ATOM 885 N N . GLU A 1 112 ? 7.504 5.713 -9.849 1.00 97.75 112 GLU A N 1
ATOM 886 C CA . GLU A 1 112 ? 8.668 6.560 -10.123 1.00 97.75 112 GLU A CA 1
ATOM 887 C C . GLU A 1 112 ? 9.501 6.788 -8.850 1.00 97.75 112 GLU A C 1
ATOM 889 O O . GLU A 1 112 ? 9.921 7.904 -8.556 1.00 97.75 112 GLU A O 1
ATOM 894 N N . TYR A 1 113 ? 9.684 5.731 -8.048 1.00 97.56 113 TYR A N 1
ATOM 895 C CA . TYR A 1 113 ? 10.410 5.840 -6.789 1.00 97.56 113 TYR A CA 1
ATOM 896 C C . TYR A 1 113 ? 11.897 6.136 -7.026 1.00 97.56 113 TYR A C 1
ATOM 898 O O . TYR A 1 113 ? 12.622 5.340 -7.636 1.00 97.56 113 TYR A O 1
ATOM 906 N N . ASP A 1 114 ? 12.347 7.257 -6.475 1.00 96.75 114 ASP A N 1
ATOM 907 C CA . ASP A 1 114 ? 13.721 7.730 -6.491 1.00 96.75 114 ASP A CA 1
ATOM 908 C C . ASP A 1 114 ? 14.417 7.390 -5.165 1.00 96.75 114 ASP A C 1
ATOM 910 O O . ASP A 1 114 ? 14.033 7.855 -4.087 1.00 96.75 114 ASP A O 1
ATOM 914 N N . HIS A 1 115 ? 15.467 6.570 -5.256 1.00 91.81 115 HIS A N 1
ATOM 915 C CA . HIS A 1 115 ? 16.256 6.136 -4.104 1.00 91.81 115 HIS A CA 1
ATOM 916 C C . HIS A 1 115 ? 17.152 7.226 -3.515 1.00 91.81 115 HIS A C 1
ATOM 918 O O . HIS A 1 115 ? 17.421 7.172 -2.318 1.00 91.81 115 HIS A O 1
ATOM 924 N N . GLU A 1 116 ? 17.659 8.146 -4.336 1.00 93.25 116 GLU A N 1
ATOM 925 C CA . GLU A 1 116 ? 18.577 9.198 -3.897 1.00 93.25 116 GLU A CA 1
ATOM 926 C C . GLU A 1 116 ? 17.830 10.209 -3.029 1.00 93.25 116 GLU A C 1
ATOM 928 O O . GLU A 1 116 ? 18.289 10.571 -1.946 1.00 93.25 116 GLU A O 1
ATOM 933 N N . PHE A 1 117 ? 16.625 10.581 -3.460 1.00 94.62 117 PHE A N 1
ATOM 934 C CA . PHE A 1 117 ? 15.798 11.560 -2.755 1.00 94.62 117 PHE A CA 1
ATOM 935 C C . PHE A 1 117 ? 14.774 10.940 -1.799 1.00 94.62 117 PHE A C 1
ATOM 937 O O . PHE A 1 117 ? 14.068 11.678 -1.112 1.00 94.62 117 PHE A O 1
ATOM 944 N N . ASN A 1 118 ? 14.685 9.604 -1.741 1.00 93.75 118 ASN A N 1
ATOM 945 C CA . ASN A 1 118 ? 13.653 8.866 -1.004 1.00 93.75 118 ASN A CA 1
ATOM 946 C C . ASN A 1 118 ? 12.254 9.453 -1.268 1.00 93.75 118 ASN A C 1
ATOM 948 O O . ASN A 1 118 ? 11.559 9.902 -0.354 1.00 93.75 118 ASN A O 1
ATOM 952 N N . SER A 1 119 ? 11.885 9.522 -2.545 1.00 96.50 119 SER A N 1
ATOM 953 C CA . SER A 1 119 ? 10.659 10.179 -3.001 1.00 96.50 119 SER A CA 1
ATOM 954 C C . SER A 1 119 ? 9.971 9.368 -4.092 1.00 96.50 119 SER A C 1
ATOM 956 O O . SER A 1 119 ? 10.575 8.489 -4.698 1.00 96.50 119 SER A O 1
ATOM 958 N N . GLY A 1 120 ? 8.692 9.632 -4.327 1.00 97.12 120 GLY A N 1
ATOM 959 C CA . GLY A 1 120 ? 7.909 8.947 -5.346 1.00 97.12 120 GLY A CA 1
ATOM 960 C C . GLY A 1 120 ? 6.538 9.587 -5.495 1.00 97.12 120 GLY A C 1
ATOM 961 O O . GLY A 1 120 ? 6.120 10.406 -4.671 1.00 97.12 120 GLY A O 1
ATOM 962 N N . LYS A 1 121 ? 5.832 9.216 -6.558 1.00 97.88 121 LYS A N 1
ATOM 963 C CA . LYS A 1 121 ? 4.452 9.641 -6.792 1.00 97.88 121 LYS A CA 1
ATOM 964 C C . LYS A 1 121 ? 3.483 8.637 -6.179 1.00 97.88 121 LYS A C 1
ATOM 966 O O . LYS A 1 121 ? 3.761 7.439 -6.142 1.00 97.88 121 LYS A O 1
ATOM 971 N N . PHE A 1 122 ? 2.322 9.129 -5.754 1.00 96.44 122 PHE A N 1
ATOM 972 C CA . PHE A 1 122 ? 1.265 8.308 -5.169 1.00 96.44 122 PHE A CA 1
ATOM 973 C C . PHE A 1 122 ? 0.039 8.230 -6.074 1.00 96.44 122 PHE A C 1
ATOM 975 O O . PHE A 1 122 ? -0.415 9.237 -6.616 1.00 96.44 122 PHE A O 1
ATOM 982 N N . PHE A 1 123 ? -0.542 7.040 -6.167 1.00 97.69 123 PHE A N 1
ATOM 983 C CA . PHE A 1 123 ? -1.900 6.822 -6.655 1.00 97.69 123 PHE A CA 1
ATOM 984 C C . PHE A 1 123 ? -2.640 5.898 -5.690 1.00 97.69 123 PHE A C 1
ATOM 986 O O . PHE A 1 123 ? -2.024 5.018 -5.093 1.00 97.69 123 PHE A O 1
ATOM 993 N N . ARG A 1 124 ? -3.946 6.114 -5.510 1.00 96.88 124 ARG A N 1
ATOM 994 C CA . ARG A 1 124 ? -4.753 5.369 -4.538 1.00 96.88 124 ARG A CA 1
ATOM 995 C C . ARG A 1 124 ? -5.917 4.680 -5.226 1.00 96.88 124 ARG A C 1
ATOM 997 O O . ARG A 1 124 ? -6.604 5.301 -6.035 1.00 96.88 124 ARG A O 1
ATOM 1004 N N . ILE A 1 125 ? -6.159 3.432 -4.853 1.00 97.62 125 ILE A N 1
ATOM 1005 C CA . ILE A 1 125 ? -7.357 2.670 -5.217 1.00 97.62 125 ILE A CA 1
ATOM 1006 C C . ILE A 1 125 ? -8.091 2.358 -3.923 1.00 97.62 125 ILE A C 1
ATOM 1008 O O . ILE A 1 125 ? -7.462 1.917 -2.970 1.00 97.62 125 ILE A O 1
ATOM 1012 N N . LYS A 1 126 ? -9.401 2.602 -3.876 1.00 97.88 126 LYS A N 1
ATOM 1013 C CA . LYS A 1 126 ? -10.211 2.355 -2.680 1.00 97.88 126 LYS A CA 1
ATOM 1014 C C . LYS A 1 126 ? -11.096 1.131 -2.870 1.00 97.88 126 LYS A C 1
ATOM 1016 O O . LYS A 1 126 ? -11.704 0.976 -3.927 1.00 97.88 126 LYS A O 1
ATOM 1021 N N . GLY A 1 127 ? -11.201 0.336 -1.816 1.00 97.25 127 GLY A N 1
ATOM 1022 C CA . GLY A 1 127 ? -12.104 -0.794 -1.676 1.00 97.25 127 GLY A CA 1
ATOM 1023 C C . GLY A 1 127 ? -11.635 -2.093 -2.305 1.00 97.25 127 GLY A C 1
ATOM 1024 O O . GLY A 1 127 ? -10.449 -2.413 -2.265 1.00 97.25 127 GLY A O 1
ATOM 1025 N N . ASP A 1 128 ? -12.594 -2.867 -2.816 1.00 97.31 128 ASP A N 1
ATOM 1026 C CA . ASP A 1 128 ? -12.367 -4.232 -3.288 1.00 97.31 128 ASP A CA 1
ATOM 1027 C C . ASP A 1 128 ? -11.400 -4.238 -4.482 1.00 97.31 128 ASP A C 1
ATOM 1029 O O . ASP A 1 128 ? -11.721 -3.794 -5.594 1.00 97.31 128 ASP A O 1
ATOM 1033 N N . LEU A 1 129 ? -10.194 -4.758 -4.248 1.00 96.38 129 LEU A N 1
ATOM 1034 C CA . LEU A 1 129 ? -9.153 -4.829 -5.267 1.00 96.38 129 LEU A CA 1
ATOM 1035 C C . LEU A 1 129 ? -9.492 -5.832 -6.372 1.00 96.38 129 LEU A C 1
ATOM 1037 O O . LEU A 1 129 ? -9.090 -5.627 -7.517 1.00 96.38 129 LEU A O 1
ATOM 1041 N N . GLY A 1 130 ? -10.256 -6.880 -6.062 1.00 94.56 130 GLY A N 1
ATOM 1042 C CA . GLY A 1 130 ? -10.737 -7.856 -7.037 1.00 94.56 130 GLY A CA 1
ATOM 1043 C C . GLY A 1 130 ? -11.708 -7.252 -8.046 1.00 94.56 130 GLY A C 1
ATOM 1044 O O . GLY A 1 130 ? -11.685 -7.629 -9.217 1.00 94.56 130 GLY A O 1
ATOM 1045 N N . ALA A 1 131 ? -12.510 -6.277 -7.616 1.00 94.19 131 ALA A N 1
ATOM 1046 C CA . ALA A 1 131 ? -13.377 -5.504 -8.504 1.00 94.19 131 ALA A CA 1
ATOM 1047 C C . ALA A 1 131 ? -12.627 -4.388 -9.255 1.00 94.19 131 ALA A C 1
ATOM 1049 O O . ALA A 1 131 ? -13.033 -3.997 -10.350 1.00 94.19 131 ALA A O 1
ATOM 1050 N N . SER A 1 132 ? -11.542 -3.870 -8.671 1.00 94.00 132 SER A N 1
ATOM 1051 C CA . SER A 1 132 ? -10.856 -2.664 -9.158 1.00 94.00 132 SER A CA 1
ATOM 1052 C C . SER A 1 132 ? -9.675 -2.935 -10.096 1.00 94.00 132 SER A C 1
ATOM 1054 O O . SER A 1 132 ? -9.246 -2.031 -10.814 1.00 94.00 132 SER A O 1
ATOM 1056 N N . LEU A 1 133 ? -9.116 -4.149 -10.093 1.00 93.94 133 LEU A N 1
ATOM 1057 C CA . LEU A 1 133 ? -7.885 -4.485 -10.813 1.00 93.94 133 LEU A CA 1
ATOM 1058 C C . LEU A 1 133 ? -8.079 -5.587 -11.857 1.00 93.94 133 LEU A C 1
ATOM 1060 O O . LEU A 1 133 ? -8.901 -6.487 -11.720 1.00 93.94 133 LEU A O 1
ATOM 1064 N N . ASN A 1 134 ? -7.237 -5.561 -12.893 1.00 93.75 134 ASN A N 1
ATOM 1065 C CA . ASN A 1 134 ? -7.158 -6.642 -13.873 1.00 93.75 134 ASN A CA 1
ATOM 1066 C C . ASN A 1 134 ? -6.211 -7.748 -13.382 1.00 93.75 134 ASN A C 1
ATOM 1068 O O . ASN A 1 134 ? -5.004 -7.716 -13.641 1.00 93.75 134 ASN A O 1
ATOM 1072 N N . LEU A 1 135 ? -6.763 -8.713 -12.651 1.00 92.00 135 LEU A N 1
ATOM 1073 C CA . LEU A 1 135 ? -5.995 -9.775 -12.008 1.00 92.00 135 LEU A CA 1
ATOM 1074 C C . LEU A 1 135 ? -5.664 -10.921 -12.971 1.00 92.00 135 LEU A C 1
ATOM 1076 O O . LEU A 1 135 ? -6.517 -11.426 -13.701 1.00 92.00 135 LEU A O 1
ATOM 1080 N N . LYS A 1 136 ? -4.414 -11.388 -12.917 1.00 90.00 136 LYS A N 1
ATOM 1081 C CA . LYS A 1 136 ? -3.965 -12.610 -13.594 1.00 90.00 136 LYS A CA 1
ATOM 1082 C C . LYS A 1 136 ? -3.487 -13.615 -12.548 1.00 90.00 136 LYS A C 1
ATOM 1084 O O . LYS A 1 136 ? -2.615 -13.260 -11.757 1.00 90.00 136 LYS A O 1
ATOM 1089 N N . PRO A 1 137 ? -4.000 -14.856 -12.540 1.00 86.12 137 PRO A N 1
ATOM 1090 C CA . PRO A 1 137 ? -3.490 -15.887 -11.649 1.00 86.12 137 PRO A CA 1
ATOM 1091 C C . PRO A 1 137 ? -2.013 -16.177 -11.923 1.00 86.12 137 PRO A C 1
ATOM 1093 O O . PRO A 1 137 ? -1.618 -16.332 -13.079 1.00 86.12 137 PRO A O 1
ATOM 1096 N N . THR A 1 138 ? -1.210 -16.265 -10.866 1.00 81.25 138 THR A N 1
ATOM 1097 C CA . THR A 1 138 ? 0.246 -16.460 -10.966 1.00 81.25 138 THR A CA 1
ATOM 1098 C C . THR A 1 138 ? 0.723 -17.651 -10.144 1.00 81.25 138 THR A C 1
ATOM 1100 O O . THR A 1 138 ? 1.329 -18.563 -10.701 1.00 81.25 138 THR A O 1
ATOM 1103 N N . VAL A 1 139 ? 0.437 -17.673 -8.840 1.00 80.88 139 VAL A N 1
ATOM 1104 C CA . VAL A 1 139 ? 0.921 -18.699 -7.905 1.00 80.88 139 VAL A CA 1
ATOM 1105 C C . VAL A 1 139 ? -0.225 -19.180 -7.018 1.00 80.88 139 VAL A C 1
ATOM 1107 O O . VAL A 1 139 ? -1.005 -18.377 -6.513 1.00 80.88 139 VAL A O 1
ATOM 1110 N N . TYR A 1 140 ? -0.308 -20.495 -6.814 1.00 77.88 140 TYR A N 1
ATOM 1111 C CA . TYR A 1 140 ? -1.232 -21.131 -5.875 1.00 77.88 140 TYR A CA 1
ATOM 1112 C C . TYR A 1 140 ? -0.436 -21.894 -4.814 1.00 77.88 140 TYR A C 1
ATOM 1114 O O . TYR A 1 140 ? 0.554 -22.547 -5.138 1.00 77.88 140 TYR A O 1
ATOM 1122 N N . SER A 1 141 ? -0.887 -21.830 -3.562 1.00 79.81 141 SER A N 1
ATOM 1123 C CA . SER A 1 141 ? -0.386 -22.667 -2.466 1.00 79.81 141 SER A CA 1
ATOM 1124 C C . SER A 1 141 ? -1.378 -23.798 -2.187 1.00 79.81 141 SER A C 1
ATOM 1126 O O . SER A 1 141 ? -2.587 -23.598 -2.313 1.00 79.81 141 SER A O 1
ATOM 1128 N N . ALA A 1 142 ? -0.884 -24.983 -1.825 1.00 82.81 142 ALA A N 1
ATOM 1129 C CA . ALA A 1 142 ? -1.700 -26.164 -1.557 1.00 82.81 142 ALA A CA 1
ATOM 1130 C C . ALA A 1 142 ? -1.217 -26.899 -0.301 1.00 82.81 142 ALA A C 1
ATOM 1132 O O . ALA A 1 142 ? -0.018 -26.972 -0.033 1.00 82.81 142 ALA A O 1
ATOM 1133 N N . LYS A 1 143 ? -2.165 -27.473 0.443 1.00 82.75 143 LYS A N 1
ATOM 1134 C CA . LYS A 1 143 ? -1.929 -28.388 1.567 1.00 82.75 143 LYS A CA 1
ATOM 1135 C C . LYS A 1 143 ? -2.915 -29.556 1.489 1.00 82.75 143 LYS A C 1
ATOM 1137 O O . LYS A 1 143 ? -3.979 -29.397 0.890 1.00 82.75 143 LYS A O 1
ATOM 1142 N N . LEU A 1 144 ? -2.530 -30.700 2.049 1.00 71.94 144 LEU A N 1
ATOM 1143 C CA . LEU A 1 144 ? -3.336 -31.925 2.099 1.00 71.94 144 LEU A CA 1
ATOM 1144 C C . LEU A 1 144 ? -4.316 -31.914 3.275 1.00 71.94 144 LEU A C 1
ATOM 1146 O O . LEU A 1 144 ? -3.965 -31.310 4.316 1.00 71.94 144 LEU A O 1
#

Radius of gyration: 17.8 Å; chains: 1; bounding box: 41×48×48 Å

Foldseek 3Di:
DDDDDDPDDDDDDDPDPCPVCVVVQVVQQVLQLVQVCCCCCVVQVWDKDQCCVPPNCQVLAGMWTAHPVRDIAGEHEDEDLAAQPPDDDHDPSNQVVLAVPQQRYKYWYFYNQDPVVSDGDTDIDGGRCVVVDDDDDDDDDDDD

InterPro domains:
  IPR011335 Restriction endonuclease type II-like [SSF52980] (29-83)
  IPR024975 Protein NO VEIN, C-terminal [PF13020] (32-115)